Protein AF-F8PU40-F1 (afdb_monomer_lite)

Radius of gyration: 14.1 Å; chains: 1; bounding box: 30×28×40 Å

Organism: Serpula lacrymans var. lacrymans (strain S7.3) (NCBI:txid936435)

Structure (mmCIF, N/CA/C/O backbone):
data_AF-F8PU40-F1
#
_entry.id   AF-F8PU40-F1
#
loop_
_atom_site.group_PDB
_atom_site.id
_atom_site.type_symbol
_atom_site.label_atom_id
_atom_site.label_alt_id
_atom_site.label_comp_id
_atom_site.label_asym_id
_atom_site.label_entity_id
_atom_site.label_seq_id
_atom_site.pdbx_PDB_ins_code
_atom_site.Cartn_x
_atom_site.Cartn_y
_atom_site.Cartn_z
_atom_site.occupancy
_atom_site.B_iso_or_equiv
_atom_site.auth_seq_id
_atom_site.auth_comp_id
_atom_site.auth_asym_id
_atom_site.auth_atom_id
_atom_site.pdbx_PDB_model_num
ATOM 1 N N . MET A 1 1 ? -1.669 5.238 16.188 1.00 90.62 1 MET A N 1
ATOM 2 C CA . MET A 1 1 ? -3.016 5.825 16.354 1.00 90.62 1 MET A CA 1
ATOM 3 C C . MET A 1 1 ? -4.104 4.957 15.731 1.00 90.62 1 MET A C 1
ATOM 5 O O . MET A 1 1 ? -4.946 4.479 16.473 1.00 90.62 1 MET A O 1
ATOM 9 N N . TYR A 1 2 ? -4.036 4.638 14.430 1.00 93.06 2 TYR A N 1
ATOM 10 C CA . TYR A 1 2 ? -5.036 3.793 13.747 1.00 93.06 2 TYR A CA 1
ATOM 11 C C . TYR A 1 2 ? -5.326 2.466 14.471 1.00 93.06 2 TYR A C 1
ATOM 13 O O . TYR A 1 2 ? -6.467 2.168 14.801 1.00 93.06 2 TYR A O 1
ATOM 21 N N . ARG A 1 3 ? -4.270 1.731 14.862 1.00 93.00 3 ARG A N 1
ATOM 22 C CA . ARG A 1 3 ? -4.384 0.480 15.641 1.00 93.00 3 ARG A CA 1
ATOM 23 C C . ARG A 1 3 ? -5.215 0.627 16.918 1.00 93.00 3 ARG A C 1
ATOM 25 O O . ARG A 1 3 ? -5.901 -0.312 17.304 1.00 93.00 3 ARG A O 1
ATOM 32 N N . LEU A 1 4 ? -5.088 1.765 17.599 1.00 94.25 4 LEU A N 1
ATOM 33 C CA . LEU A 1 4 ? -5.790 2.040 18.849 1.00 94.25 4 LEU A CA 1
ATOM 34 C C . LEU A 1 4 ? -7.259 2.359 18.570 1.00 94.25 4 LEU A C 1
ATOM 36 O O . LEU A 1 4 ? -8.125 1.780 19.212 1.00 94.25 4 LEU A O 1
ATOM 40 N N . ALA A 1 5 ? -7.530 3.195 17.568 1.00 94.25 5 ALA A N 1
ATOM 41 C CA . ALA A 1 5 ? -8.887 3.522 17.149 1.00 94.25 5 ALA A CA 1
ATOM 42 C C . ALA A 1 5 ? -9.686 2.271 16.753 1.00 94.25 5 ALA A C 1
ATOM 44 O O . ALA A 1 5 ? -10.805 2.094 17.221 1.00 94.25 5 ALA A O 1
ATOM 45 N N . CYS A 1 6 ? -9.075 1.347 15.997 1.00 91.12 6 CYS A N 1
ATOM 46 C CA . CYS A 1 6 ? -9.700 0.063 15.665 1.00 91.12 6 CYS A CA 1
ATOM 47 C C . CYS A 1 6 ? -10.015 -0.776 16.909 1.00 91.12 6 CYS A C 1
ATOM 49 O O . CYS A 1 6 ? -11.075 -1.382 16.983 1.00 91.12 6 CYS A O 1
ATOM 51 N N . LYS A 1 7 ? -9.101 -0.823 17.887 1.00 93.38 7 LYS A N 1
ATOM 52 C CA . LYS A 1 7 ? -9.307 -1.594 19.123 1.00 93.38 7 LYS A CA 1
ATOM 53 C C . LYS A 1 7 ? -10.411 -1.021 20.006 1.00 93.38 7 LYS A C 1
ATOM 55 O O . LYS A 1 7 ? -11.056 -1.780 20.715 1.00 93.38 7 LYS A O 1
ATOM 60 N N . LEU A 1 8 ? -10.578 0.298 19.993 1.00 95.00 8 LEU A N 1
ATOM 61 C CA . LEU A 1 8 ? -11.554 1.005 20.819 1.00 95.00 8 LEU A CA 1
ATOM 62 C C . LEU A 1 8 ? -12.896 1.233 20.104 1.00 95.00 8 LEU A C 1
ATOM 64 O O . LEU A 1 8 ? -13.797 1.797 20.712 1.00 95.00 8 LEU A O 1
ATOM 68 N N . GLY A 1 9 ? -13.032 0.829 18.835 1.00 93.50 9 GLY A N 1
ATOM 69 C CA . GLY A 1 9 ? -14.246 1.065 18.045 1.00 93.50 9 GLY A CA 1
ATOM 70 C C . GLY A 1 9 ? -14.529 2.548 17.781 1.00 93.50 9 GLY A C 1
ATOM 71 O O . GLY A 1 9 ? -15.680 2.942 17.652 1.00 93.50 9 GLY A O 1
ATOM 72 N N . LEU A 1 10 ? -13.488 3.385 17.746 1.00 96.12 10 LEU A N 1
ATOM 73 C CA . LEU A 1 10 ? -13.622 4.830 17.552 1.00 96.12 10 LEU A CA 1
ATOM 74 C C . LEU A 1 10 ? -13.533 5.158 16.060 1.00 96.12 10 LEU A C 1
ATOM 76 O O . LEU A 1 10 ? -12.439 5.411 15.549 1.00 96.12 10 LEU A O 1
ATOM 80 N N . ASP A 1 11 ? -14.669 5.127 15.367 1.00 94.12 11 ASP A N 1
ATOM 81 C CA . ASP A 1 11 ? -14.719 5.254 13.906 1.00 94.12 11 ASP A CA 1
ATOM 82 C C . ASP A 1 11 ? -14.193 6.601 13.394 1.00 94.12 11 ASP A C 1
ATOM 84 O O . ASP A 1 11 ? -13.333 6.610 12.514 1.00 94.12 11 ASP A O 1
ATOM 88 N N . ASP A 1 12 ? -14.566 7.721 14.016 1.00 94.50 12 ASP A N 1
ATOM 89 C CA . ASP A 1 12 ? -14.045 9.039 13.621 1.00 94.50 12 ASP A CA 1
ATOM 90 C C . ASP A 1 12 ? -12.514 9.093 13.737 1.00 94.50 12 ASP A C 1
ATOM 92 O O . ASP A 1 12 ? -11.799 9.530 12.831 1.00 94.50 12 ASP A O 1
ATOM 96 N N . LEU A 1 13 ? -11.970 8.579 14.847 1.00 94.06 13 LEU A N 1
ATOM 97 C CA . LEU A 1 13 ? -10.526 8.546 15.074 1.00 94.06 13 LEU A CA 1
ATOM 98 C C . LEU A 1 13 ? -9.820 7.588 14.106 1.00 94.06 13 LEU A C 1
ATOM 100 O O . LEU A 1 13 ? -8.693 7.861 13.682 1.00 94.06 13 LEU A O 1
ATOM 104 N N . LYS A 1 14 ? -10.464 6.470 13.756 1.00 93.94 14 LYS A N 1
ATOM 105 C CA . LYS A 1 14 ? -9.975 5.512 12.759 1.00 93.94 14 LYS A CA 1
ATOM 106 C C . LYS A 1 14 ? -9.860 6.202 11.403 1.00 93.94 14 LYS A C 1
ATOM 108 O O . LYS A 1 14 ? -8.807 6.100 10.775 1.00 93.94 14 LYS A O 1
ATOM 113 N N . ASP A 1 15 ? -10.864 6.972 11.005 1.00 94.12 15 ASP A N 1
ATOM 114 C CA . ASP A 1 15 ? -10.886 7.676 9.725 1.00 94.12 15 ASP A CA 1
ATOM 115 C C . ASP A 1 15 ? -9.853 8.806 9.670 1.00 94.12 15 ASP A C 1
ATOM 117 O O . ASP A 1 15 ? -9.094 8.912 8.701 1.00 94.12 15 ASP A O 1
ATOM 121 N N . HIS A 1 16 ? -9.739 9.606 10.734 1.00 94.56 16 HIS A N 1
ATOM 122 C CA . HIS A 1 16 ? -8.692 10.625 10.845 1.00 94.56 16 HIS A CA 1
ATOM 123 C C . HIS A 1 16 ? -7.288 10.013 10.796 1.00 94.56 16 HIS 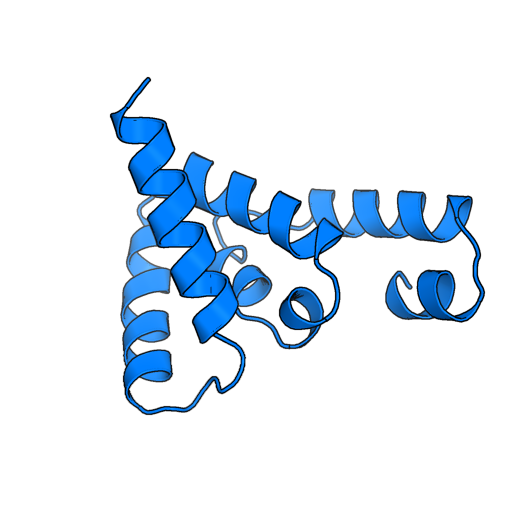A C 1
ATOM 125 O O . HIS A 1 16 ? -6.409 10.507 10.082 1.00 94.56 16 HIS A O 1
ATOM 131 N N . ALA A 1 17 ? -7.072 8.912 11.519 1.00 94.44 17 ALA A N 1
ATOM 132 C CA . ALA A 1 17 ? -5.795 8.215 11.505 1.00 94.44 17 ALA A CA 1
ATOM 133 C C . ALA A 1 17 ? -5.501 7.591 10.134 1.00 94.44 17 ALA A C 1
ATOM 135 O O . ALA A 1 17 ? -4.353 7.647 9.699 1.00 94.44 17 ALA A O 1
ATOM 136 N N . SER A 1 18 ? -6.515 7.056 9.444 1.00 93.25 18 SER A N 1
ATOM 137 C CA . SER A 1 18 ? -6.379 6.535 8.081 1.00 93.25 18 SER A CA 1
ATOM 138 C C . SER A 1 18 ? -5.905 7.631 7.140 1.00 93.25 18 SER A C 1
ATOM 140 O O . SER A 1 18 ? -4.869 7.478 6.508 1.00 93.25 18 SER A O 1
ATOM 142 N N . LYS A 1 19 ? -6.603 8.775 7.112 1.00 93.31 19 LYS A N 1
ATOM 143 C CA . LYS A 1 19 ? -6.255 9.919 6.252 1.00 93.31 19 LYS A CA 1
ATOM 144 C C . LYS A 1 19 ? -4.833 10.417 6.508 1.00 93.31 19 LYS A C 1
ATOM 146 O O . LYS A 1 19 ? -4.112 10.727 5.565 1.00 93.31 19 LYS A O 1
ATOM 151 N N . SER A 1 20 ? -4.413 10.451 7.774 1.00 93.81 20 SER A N 1
ATOM 152 C CA . SER A 1 20 ? -3.050 10.849 8.142 1.00 93.81 20 SER A CA 1
ATOM 153 C C . SER A 1 20 ? -1.982 9.832 7.721 1.00 93.81 20 SER A C 1
ATOM 155 O O . SER A 1 20 ? -0.859 10.231 7.419 1.00 93.81 20 SER A O 1
ATOM 157 N N . ILE A 1 21 ? -2.302 8.533 7.708 1.00 92.81 21 ILE A N 1
ATOM 158 C CA . ILE A 1 21 ? -1.419 7.506 7.135 1.00 92.81 21 ILE A CA 1
ATOM 159 C C . ILE A 1 21 ? -1.339 7.712 5.622 1.00 92.81 21 ILE A C 1
ATOM 161 O O . ILE A 1 21 ? -0.241 7.879 5.105 1.00 92.81 21 ILE A O 1
ATOM 165 N N . CYS A 1 22 ? -2.486 7.818 4.939 1.00 88.62 22 CYS A N 1
ATOM 166 C CA . CYS A 1 22 ? -2.558 8.036 3.491 1.00 88.62 22 CYS A CA 1
ATOM 167 C C . CYS A 1 22 ? -1.704 9.225 3.040 1.00 88.62 22 CYS A C 1
ATOM 169 O O . CYS A 1 22 ? -0.957 9.115 2.077 1.00 88.62 22 CYS A O 1
ATOM 171 N N . SER A 1 23 ? -1.767 10.352 3.758 1.00 92.00 23 SER A N 1
ATOM 172 C CA . SER A 1 23 ? -1.027 11.565 3.389 1.00 92.00 23 SER A CA 1
ATOM 173 C C . SER A 1 23 ? 0.497 11.429 3.496 1.00 92.00 23 SER A C 1
ATOM 175 O O . SER A 1 23 ? 1.216 12.333 3.084 1.00 92.00 23 SER A O 1
ATOM 177 N N . LYS A 1 24 ? 0.993 10.357 4.122 1.00 93.62 24 LYS A N 1
ATOM 178 C CA . LYS A 1 24 ? 2.424 10.084 4.324 1.00 93.62 24 LYS A CA 1
ATOM 179 C C . LYS A 1 24 ? 2.944 8.966 3.423 1.00 93.62 24 LYS A C 1
ATOM 181 O O . LYS A 1 24 ? 4.154 8.740 3.391 1.00 93.62 24 LYS A O 1
ATOM 186 N N . VAL A 1 25 ? 2.057 8.270 2.715 1.00 95.12 25 VAL A N 1
ATOM 187 C CA . VAL A 1 25 ? 2.440 7.264 1.726 1.00 95.12 25 VAL A CA 1
ATOM 188 C C . VAL A 1 25 ? 2.785 7.987 0.429 1.00 95.12 25 VAL A C 1
ATOM 190 O O . VAL A 1 25 ? 2.023 8.802 -0.084 1.00 95.12 25 VAL A O 1
ATOM 193 N N . THR A 1 26 ? 3.978 7.715 -0.077 1.00 94.62 26 THR A N 1
ATOM 194 C CA . THR A 1 26 ? 4.589 8.360 -1.239 1.00 94.62 26 THR A CA 1
ATOM 195 C C . THR A 1 26 ? 5.288 7.303 -2.088 1.00 94.62 26 THR A C 1
ATOM 197 O O . THR A 1 26 ? 5.590 6.210 -1.609 1.00 94.62 26 THR A O 1
ATOM 200 N N . LYS A 1 27 ? 5.661 7.640 -3.324 1.00 93.31 27 LYS A N 1
ATOM 201 C CA . LYS A 1 27 ? 6.454 6.746 -4.188 1.00 93.31 27 LYS A CA 1
ATOM 202 C C . LYS A 1 27 ? 7.778 6.258 -3.570 1.00 93.31 27 LYS A C 1
ATOM 204 O O . LYS A 1 27 ? 8.295 5.233 -3.993 1.00 93.31 27 LYS A O 1
ATOM 209 N N . TYR A 1 28 ? 8.310 6.957 -2.563 1.00 94.75 28 TYR A N 1
ATOM 210 C CA . TYR A 1 28 ? 9.578 6.613 -1.910 1.00 94.75 28 TYR A CA 1
ATOM 211 C C . TYR A 1 28 ? 9.444 5.559 -0.803 1.00 94.75 28 TYR A C 1
ATOM 213 O O . TYR A 1 28 ? 10.427 4.902 -0.477 1.00 94.75 28 TYR A O 1
ATOM 221 N N . ASN A 1 29 ? 8.259 5.405 -0.204 1.00 95.31 29 ASN A N 1
ATOM 222 C CA . ASN A 1 29 ? 8.029 4.469 0.904 1.00 95.31 29 ASN A CA 1
ATOM 223 C C . ASN A 1 29 ? 6.894 3.474 0.646 1.00 95.31 29 ASN A C 1
ATOM 225 O O . ASN A 1 29 ? 6.789 2.501 1.384 1.00 95.31 29 ASN A O 1
ATOM 229 N N . VAL A 1 30 ? 6.086 3.657 -0.403 1.00 95.56 30 VAL A N 1
ATOM 230 C CA . VAL A 1 30 ? 4.917 2.808 -0.678 1.00 95.56 30 VAL A CA 1
ATOM 231 C C . VAL A 1 30 ? 5.269 1.322 -0.770 1.00 95.56 30 VAL A C 1
ATOM 233 O O . VAL A 1 30 ? 4.527 0.493 -0.259 1.00 95.56 30 VAL A O 1
ATOM 236 N N . VAL A 1 31 ? 6.427 0.968 -1.336 1.00 95.19 31 VAL A N 1
ATOM 237 C CA . VAL A 1 31 ? 6.870 -0.434 -1.405 1.00 95.19 31 VAL A CA 1
ATOM 238 C C . VAL A 1 31 ? 7.135 -1.005 -0.009 1.00 95.19 31 VAL A C 1
ATOM 240 O O . VAL A 1 31 ? 6.776 -2.143 0.269 1.00 95.19 31 VAL A O 1
ATOM 243 N N . GLU A 1 32 ? 7.731 -0.241 0.901 1.00 94.62 32 GLU A N 1
ATOM 244 C CA . GLU A 1 32 ? 7.946 -0.709 2.275 1.00 94.62 32 GLU A CA 1
ATOM 245 C C . GLU A 1 32 ? 6.630 -0.805 3.056 1.00 94.62 32 GLU A C 1
ATOM 247 O O . GLU A 1 32 ? 6.393 -1.802 3.741 1.00 94.62 32 GLU A O 1
ATOM 252 N N . GLU A 1 33 ? 5.754 0.193 2.912 1.00 94.62 33 GLU A N 1
ATOM 253 C CA . GLU A 1 33 ? 4.463 0.248 3.606 1.00 94.62 33 GLU A CA 1
ATOM 254 C C . GLU A 1 33 ? 3.542 -0.907 3.180 1.00 94.62 33 GLU A C 1
ATOM 256 O O . GLU A 1 33 ? 3.082 -1.665 4.038 1.00 94.62 33 GLU A O 1
ATOM 261 N N . VAL A 1 34 ? 3.377 -1.134 1.869 1.00 94.19 34 VAL A N 1
ATOM 262 C CA . VAL A 1 34 ? 2.490 -2.174 1.310 1.00 94.19 34 VAL A CA 1
ATOM 263 C C . VAL A 1 34 ? 2.846 -3.575 1.819 1.00 94.19 34 VAL A C 1
ATOM 265 O O . VAL A 1 34 ? 1.961 -4.388 2.098 1.00 94.19 34 VAL A O 1
ATOM 268 N N . PHE A 1 35 ? 4.141 -3.864 1.971 1.00 92.56 35 PHE A N 1
ATOM 269 C CA . PHE A 1 35 ? 4.634 -5.154 2.463 1.00 92.56 35 PHE A CA 1
ATOM 270 C C . PHE A 1 35 ? 4.826 -5.201 3.986 1.00 92.56 35 PHE A C 1
ATOM 272 O O . PHE A 1 35 ? 5.320 -6.199 4.520 1.00 92.56 35 PHE A O 1
ATOM 279 N N . SER A 1 36 ? 4.431 -4.155 4.711 1.00 91.69 36 SER A N 1
ATOM 280 C CA . SER A 1 36 ? 4.601 -4.090 6.156 1.00 91.69 36 SER A CA 1
ATOM 281 C C . SER A 1 36 ? 3.649 -5.033 6.907 1.00 91.69 36 SER A C 1
ATOM 283 O O . SER A 1 36 ? 2.527 -5.338 6.495 1.00 91.69 36 SER A O 1
ATOM 285 N N . MET A 1 37 ? 4.072 -5.441 8.107 1.00 88.81 37 MET A N 1
ATOM 286 C CA . MET A 1 37 ? 3.221 -6.165 9.062 1.00 88.81 37 MET A CA 1
ATOM 287 C C . MET A 1 37 ? 1.998 -5.342 9.502 1.00 88.81 37 MET A C 1
ATOM 289 O O . MET A 1 37 ? 0.998 -5.895 9.958 1.00 88.81 37 MET A O 1
ATOM 293 N N . PHE A 1 38 ? 2.088 -4.012 9.455 1.00 90.38 38 PHE A N 1
ATOM 294 C CA . PHE A 1 38 ? 0.954 -3.158 9.780 1.00 90.38 38 PHE A CA 1
ATOM 295 C C . PHE A 1 38 ? -0.116 -3.307 8.700 1.00 90.38 38 PHE A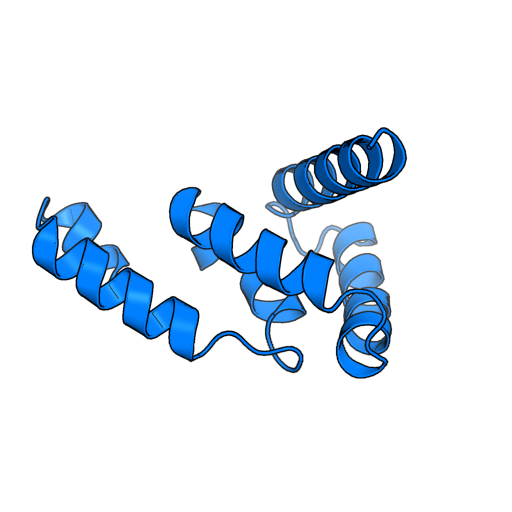 C 1
ATOM 297 O O . PHE A 1 38 ? -1.241 -3.701 9.005 1.00 90.38 38 PHE A O 1
ATOM 304 N N . THR A 1 39 ? 0.262 -3.100 7.446 1.00 90.50 39 THR A N 1
ATOM 305 C CA . THR A 1 39 ? -0.634 -3.167 6.294 1.00 90.50 39 THR A CA 1
ATOM 306 C C . THR A 1 39 ? -1.251 -4.548 6.109 1.00 90.50 39 THR A C 1
ATOM 308 O O . THR A 1 39 ? -2.444 -4.654 5.814 1.00 90.50 39 THR A O 1
ATOM 311 N N . SER A 1 40 ? -0.509 -5.623 6.396 1.00 88.69 40 SER A N 1
ATOM 312 C CA . SER A 1 40 ? -1.064 -6.982 6.347 1.00 88.69 40 SER A CA 1
ATOM 313 C C . SER A 1 40 ? -2.253 -7.198 7.296 1.00 88.69 40 SER A C 1
ATOM 315 O O . SER A 1 40 ? -3.111 -8.032 7.020 1.00 88.69 40 SER A O 1
ATOM 317 N N . ARG A 1 41 ? -2.347 -6.430 8.390 1.00 89.56 41 ARG A N 1
ATOM 318 C CA . ARG A 1 41 ? -3.408 -6.550 9.405 1.00 89.56 41 ARG A CA 1
ATOM 319 C C . ARG A 1 41 ? -4.605 -5.633 9.167 1.00 89.56 41 ARG A C 1
ATOM 321 O O . ARG A 1 41 ? -5.627 -5.815 9.826 1.00 89.56 41 ARG A O 1
ATOM 328 N N . TYR A 1 42 ? -4.488 -4.644 8.281 1.00 91.81 42 TYR A N 1
ATOM 329 C CA . TYR A 1 42 ? -5.514 -3.618 8.073 1.00 91.81 42 TYR A CA 1
ATOM 330 C C . TYR A 1 42 ? -5.882 -3.510 6.586 1.00 91.81 42 TYR A C 1
ATOM 332 O O . TYR A 1 42 ? -5.336 -2.664 5.877 1.00 91.81 42 TYR A O 1
ATOM 340 N N . PRO A 1 43 ? -6.846 -4.324 6.107 1.00 89.50 43 PRO A N 1
ATOM 341 C CA . PRO A 1 43 ? -7.207 -4.399 4.690 1.00 89.50 43 PRO A CA 1
ATOM 342 C C . PRO A 1 43 ? -7.579 -3.058 4.046 1.00 89.50 43 PRO A C 1
ATOM 344 O O . PRO A 1 43 ? -7.253 -2.835 2.885 1.00 89.50 43 PRO A O 1
ATOM 347 N N . ALA A 1 44 ? -8.219 -2.151 4.793 1.00 90.12 44 ALA A N 1
ATOM 348 C CA . ALA A 1 44 ? -8.586 -0.824 4.295 1.00 90.12 44 ALA A CA 1
ATOM 349 C C . ALA A 1 44 ? -7.359 0.055 3.995 1.00 90.12 44 ALA A C 1
ATOM 351 O O . ALA A 1 44 ? -7.322 0.738 2.974 1.00 90.12 44 ALA A O 1
ATOM 352 N N . ILE A 1 45 ? -6.338 0.001 4.857 1.00 93.25 45 ILE A N 1
ATOM 353 C CA . ILE A 1 45 ? -5.062 0.686 4.620 1.00 93.25 45 ILE A CA 1
ATOM 354 C C . ILE A 1 45 ? -4.367 0.059 3.414 1.00 93.25 45 ILE A C 1
ATOM 356 O O . ILE A 1 45 ? -3.962 0.768 2.500 1.00 93.25 45 ILE A O 1
ATOM 360 N N . ARG A 1 46 ? -4.322 -1.275 3.366 1.00 92.12 46 ARG A N 1
ATOM 361 C CA . ARG A 1 46 ? -3.701 -2.016 2.268 1.00 92.12 46 ARG A CA 1
ATOM 362 C C . ARG A 1 46 ? -4.290 -1.685 0.907 1.00 92.12 46 ARG A C 1
ATOM 364 O O . ARG A 1 46 ? -3.526 -1.479 -0.022 1.00 92.12 46 ARG A O 1
ATOM 371 N N . ALA A 1 47 ? -5.615 -1.626 0.783 1.00 90.38 47 ALA A N 1
ATOM 372 C CA . ALA A 1 47 ? -6.266 -1.274 -0.479 1.00 90.38 47 ALA A CA 1
ATOM 373 C C . ALA A 1 47 ? -5.844 0.125 -0.962 1.00 90.38 47 ALA A C 1
ATOM 375 O O . ALA A 1 47 ? -5.564 0.326 -2.141 1.00 90.38 47 ALA A O 1
ATOM 376 N N . MET A 1 48 ? -5.739 1.081 -0.038 1.00 91.62 48 MET A N 1
ATOM 377 C CA . MET A 1 48 ? -5.294 2.438 -0.344 1.00 91.62 48 MET A CA 1
ATOM 378 C C . MET A 1 48 ? -3.818 2.484 -0.760 1.00 91.62 48 MET A C 1
ATOM 380 O O . MET A 1 48 ? -3.494 3.114 -1.765 1.00 91.62 48 MET A O 1
ATOM 384 N N . GLU A 1 49 ? -2.938 1.794 -0.035 1.00 94.06 49 GLU A N 1
ATOM 385 C CA . GLU A 1 49 ? -1.508 1.747 -0.357 1.00 94.06 49 GLU A CA 1
ATOM 386 C C . GLU A 1 49 ? -1.237 1.018 -1.677 1.00 94.06 49 GLU A C 1
ATOM 388 O O . GLU A 1 49 ? -0.412 1.479 -2.464 1.00 94.06 49 GLU A O 1
ATOM 393 N N . LEU A 1 50 ? -1.966 -0.071 -1.960 1.00 92.00 50 LEU A N 1
ATOM 394 C CA . LEU A 1 50 ? -1.892 -0.773 -3.245 1.00 92.00 50 LEU A CA 1
ATOM 395 C C . LEU A 1 50 ? -2.257 0.153 -4.401 1.00 92.00 50 LEU A C 1
ATOM 397 O O . LEU A 1 50 ? -1.540 0.180 -5.393 1.00 92.00 50 LEU A O 1
ATOM 401 N N . ARG A 1 51 ? -3.323 0.948 -4.267 1.00 91.38 51 ARG A N 1
ATOM 402 C CA . ARG A 1 51 ? -3.703 1.903 -5.311 1.00 91.38 51 ARG A CA 1
ATOM 403 C C . ARG A 1 51 ? -2.573 2.893 -5.606 1.00 91.38 51 ARG A C 1
ATOM 405 O O . ARG A 1 51 ? -2.226 3.080 -6.765 1.00 91.38 51 ARG A O 1
ATOM 412 N N . ILE A 1 52 ? -1.942 3.452 -4.570 1.00 92.31 52 ILE A N 1
ATOM 413 C CA . ILE A 1 52 ? -0.792 4.360 -4.738 1.00 92.31 52 ILE A CA 1
ATOM 414 C C . ILE A 1 52 ? 0.388 3.634 -5.401 1.00 92.31 52 ILE A C 1
ATOM 416 O O . ILE A 1 52 ? 1.070 4.218 -6.245 1.00 92.31 52 ILE A O 1
ATOM 420 N N . LEU A 1 53 ? 0.640 2.372 -5.033 1.00 93.06 53 LEU A N 1
ATOM 421 C CA . LEU A 1 53 ? 1.697 1.561 -5.637 1.00 93.06 53 LEU A CA 1
ATOM 422 C C . LEU A 1 53 ? 1.462 1.370 -7.138 1.00 93.06 53 LEU A C 1
ATOM 424 O O . LEU A 1 53 ? 2.389 1.586 -7.913 1.00 93.06 53 LEU A O 1
ATOM 428 N N . ILE A 1 54 ? 0.243 0.991 -7.534 1.00 90.81 54 ILE A N 1
ATOM 429 C CA . ILE A 1 54 ? -0.140 0.771 -8.935 1.00 90.81 54 ILE A CA 1
ATOM 430 C C . ILE A 1 54 ? -0.045 2.079 -9.730 1.00 90.81 54 ILE A C 1
ATOM 432 O O . ILE A 1 54 ? 0.642 2.121 -10.747 1.00 90.81 54 ILE A O 1
ATOM 436 N N . GLU A 1 55 ? -0.595 3.181 -9.210 1.00 91.25 55 GLU A N 1
ATOM 437 C CA . GLU A 1 55 ? -0.505 4.515 -9.833 1.00 91.25 55 GLU A CA 1
ATOM 438 C C . GLU A 1 55 ? 0.949 4.973 -10.066 1.00 91.25 55 GLU A C 1
ATOM 440 O O . GLU A 1 55 ? 1.231 5.734 -10.991 1.00 91.25 55 GLU A O 1
ATOM 445 N N . ASN A 1 56 ? 1.892 4.508 -9.238 1.00 91.94 56 ASN A N 1
ATOM 446 C CA . ASN A 1 56 ? 3.308 4.870 -9.311 1.00 91.94 56 ASN A CA 1
ATOM 447 C C . ASN A 1 56 ? 4.205 3.726 -9.811 1.00 91.94 56 ASN A C 1
ATOM 449 O O . ASN A 1 56 ? 5.431 3.850 -9.724 1.00 91.94 56 ASN A O 1
ATOM 453 N N . VAL A 1 57 ? 3.646 2.636 -10.350 1.00 89.25 57 VAL A N 1
ATOM 454 C CA . VAL A 1 57 ? 4.416 1.426 -10.698 1.00 89.25 57 VAL A CA 1
ATOM 455 C C . VAL A 1 57 ? 5.514 1.708 -11.727 1.00 89.25 57 VAL A C 1
ATOM 457 O O . VAL A 1 57 ? 6.605 1.154 -11.639 1.00 89.25 57 VAL A O 1
ATOM 460 N N . ASN A 1 58 ? 5.265 2.649 -12.642 1.00 89.38 58 ASN A N 1
ATOM 461 C CA . ASN A 1 58 ? 6.211 3.062 -13.681 1.00 89.38 58 ASN A CA 1
ATOM 462 C C . ASN A 1 58 ? 7.282 4.050 -13.184 1.00 89.38 58 ASN A C 1
ATOM 464 O O . ASN A 1 58 ? 8.164 4.441 -13.949 1.00 89.38 58 ASN A O 1
ATOM 468 N N . SER A 1 59 ? 7.214 4.494 -11.924 1.00 94.19 59 SER A N 1
ATOM 469 C CA . SER A 1 59 ? 8.228 5.392 -11.374 1.00 94.19 59 SER A CA 1
ATOM 470 C C . SER A 1 59 ? 9.539 4.635 -11.100 1.00 94.19 59 SER A C 1
ATOM 472 O O . SER A 1 59 ? 9.508 3.498 -10.604 1.00 94.19 59 SER A O 1
ATOM 474 N N . PRO A 1 60 ? 10.708 5.242 -11.385 1.00 94.06 60 PRO A N 1
ATOM 475 C CA . PRO A 1 60 ? 12.003 4.622 -11.106 1.00 94.06 60 PRO A CA 1
ATOM 476 C C . PRO A 1 60 ? 12.185 4.262 -9.628 1.00 94.06 60 PRO A C 1
ATOM 478 O O . PRO A 1 60 ? 12.782 3.234 -9.302 1.00 94.06 60 PRO A O 1
ATOM 481 N N . GLU A 1 61 ? 11.654 5.084 -8.723 1.00 94.94 61 GLU A N 1
ATOM 482 C CA . GLU A 1 61 ? 11.762 4.870 -7.280 1.00 94.94 61 GLU A CA 1
ATOM 483 C C . GLU A 1 61 ? 10.997 3.623 -6.830 1.00 94.94 61 GLU A C 1
ATOM 485 O O . GLU A 1 61 ? 11.538 2.806 -6.088 1.00 94.94 61 GLU A O 1
ATOM 490 N N . VAL A 1 62 ? 9.782 3.414 -7.346 1.00 94.38 62 VAL A N 1
ATOM 491 C CA . VAL A 1 62 ? 8.999 2.207 -7.047 1.00 94.38 62 VAL A CA 1
ATOM 492 C C . VAL A 1 62 ? 9.638 0.976 -7.682 1.00 94.38 62 VAL A C 1
ATOM 494 O O . VAL A 1 62 ? 9.842 -0.029 -7.002 1.00 94.38 62 VAL A O 1
ATOM 497 N N . THR A 1 63 ? 10.017 1.054 -8.960 1.00 92.12 63 THR A N 1
ATOM 498 C CA . THR A 1 63 ? 10.603 -0.089 -9.681 1.00 92.12 63 THR A CA 1
ATOM 499 C C . THR A 1 63 ? 11.907 -0.559 -9.028 1.00 92.12 63 THR A C 1
ATOM 501 O O . THR A 1 63 ? 12.110 -1.758 -8.822 1.00 92.12 63 THR A O 1
ATOM 504 N N . SER A 1 64 ? 12.779 0.378 -8.643 1.00 94.38 64 SER A N 1
ATOM 505 C CA . SER A 1 64 ? 14.046 0.058 -7.972 1.00 94.38 64 SER A CA 1
ATOM 506 C C . SER A 1 64 ? 13.858 -0.518 -6.566 1.00 94.38 64 SER A C 1
ATOM 508 O O . SER A 1 64 ? 14.648 -1.370 -6.166 1.00 94.38 64 SER A O 1
ATOM 510 N N . ALA A 1 65 ? 12.808 -0.122 -5.839 1.00 94.81 65 ALA A N 1
ATOM 511 C CA . ALA A 1 65 ? 12.486 -0.670 -4.522 1.00 94.81 65 ALA A CA 1
ATOM 512 C C . ALA A 1 65 ? 11.791 -2.046 -4.586 1.00 94.81 65 ALA A C 1
ATOM 514 O O . ALA A 1 65 ? 11.991 -2.883 -3.701 1.00 94.81 65 ALA A O 1
ATOM 515 N N . LEU A 1 66 ? 11.010 -2.326 -5.637 1.00 92.31 66 LEU A N 1
ATOM 516 C CA . LEU A 1 66 ? 10.317 -3.610 -5.809 1.00 92.31 66 LEU A CA 1
ATOM 517 C C . LEU A 1 66 ? 11.284 -4.785 -6.007 1.00 92.31 66 LEU A C 1
ATOM 519 O O . LEU A 1 66 ? 11.072 -5.853 -5.435 1.00 92.31 66 LEU A O 1
ATOM 523 N N . LEU A 1 67 ? 12.368 -4.596 -6.765 1.00 89.56 67 LEU A N 1
ATOM 524 C CA . LEU A 1 67 ? 13.355 -5.649 -7.045 1.00 89.56 67 LEU A CA 1
ATOM 525 C C . LEU A 1 67 ? 13.976 -6.286 -5.779 1.00 89.56 67 LEU A C 1
ATOM 527 O O . LEU A 1 67 ? 13.881 -7.512 -5.609 1.00 89.56 67 LEU A O 1
ATOM 531 N N . PRO A 1 68 ? 14.591 -5.519 -4.854 1.00 93.19 68 PRO A N 1
ATOM 532 C CA . PRO A 1 68 ? 15.119 -6.085 -3.617 1.00 93.19 68 PRO A CA 1
ATOM 533 C C . PRO A 1 68 ? 14.002 -6.619 -2.712 1.00 93.19 68 PRO A C 1
ATOM 535 O O . PRO A 1 68 ? 14.204 -7.628 -2.030 1.00 93.19 68 PRO A O 1
ATOM 538 N N . LYS A 1 69 ? 12.806 -6.009 -2.738 1.00 93.19 69 LYS A N 1
ATOM 539 C CA . LYS A 1 69 ? 11.655 -6.482 -1.961 1.00 93.19 69 LYS A CA 1
ATOM 540 C C . LYS A 1 69 ? 11.204 -7.874 -2.404 1.00 93.19 69 LYS A C 1
ATOM 542 O O . LYS A 1 69 ? 11.066 -8.758 -1.564 1.00 93.19 69 LYS A O 1
ATOM 547 N N . PHE A 1 70 ? 11.052 -8.105 -3.706 1.00 90.56 70 PHE A N 1
ATOM 548 C CA . PHE A 1 70 ? 10.700 -9.417 -4.257 1.00 90.56 70 PHE A CA 1
ATOM 549 C C . PHE A 1 70 ? 11.773 -10.468 -3.990 1.00 90.56 70 PHE A C 1
ATOM 551 O O . PHE A 1 70 ? 11.445 -11.609 -3.673 1.00 90.56 70 PHE A O 1
ATOM 558 N N . SER A 1 71 ? 13.047 -10.077 -4.013 1.00 91.25 71 SER A N 1
ATOM 559 C CA . SER A 1 71 ? 14.137 -10.974 -3.618 1.00 91.25 71 SER A CA 1
ATOM 560 C C . SER A 1 71 ? 14.018 -11.409 -2.150 1.00 91.25 71 SER A C 1
ATOM 562 O O . SER A 1 71 ? 14.257 -12.569 -1.828 1.00 91.25 71 SER A O 1
ATOM 564 N N . SER A 1 72 ? 13.614 -10.502 -1.255 1.00 89.19 72 SER A N 1
ATOM 565 C CA . SER A 1 72 ? 13.354 -10.815 0.158 1.00 89.19 72 SER A CA 1
ATOM 566 C C . SER A 1 72 ? 12.126 -11.707 0.347 1.00 89.19 72 SER A C 1
ATOM 568 O O . SER A 1 72 ? 12.159 -12.658 1.127 1.00 89.19 72 SER A O 1
ATOM 570 N N . ILE A 1 73 ? 11.071 -11.472 -0.434 1.00 89.19 73 ILE A N 1
ATOM 571 C CA . ILE A 1 73 ? 9.890 -12.338 -0.459 1.00 89.19 73 ILE A CA 1
ATOM 572 C C . ILE A 1 73 ? 10.251 -13.759 -0.903 1.00 89.19 73 ILE A C 1
ATOM 574 O O . ILE A 1 73 ? 9.866 -14.715 -0.234 1.00 89.19 73 ILE A O 1
ATOM 578 N N . ALA A 1 74 ? 11.015 -13.908 -1.986 1.00 88.00 74 ALA A N 1
ATOM 579 C CA . ALA A 1 74 ? 11.400 -15.214 -2.521 1.00 88.00 74 ALA A CA 1
ATOM 580 C C . ALA A 1 74 ? 12.238 -16.043 -1.532 1.00 88.00 74 ALA A C 1
ATOM 582 O O . ALA A 1 74 ? 12.159 -17.268 -1.538 1.00 88.00 74 ALA A O 1
ATOM 583 N N . ARG A 1 75 ? 13.004 -15.387 -0.649 1.00 90.62 75 ARG A N 1
ATOM 584 C CA . ARG A 1 75 ? 13.731 -16.051 0.446 1.00 90.62 75 ARG A CA 1
ATOM 585 C C . ARG A 1 75 ? 12.840 -16.485 1.613 1.00 90.62 75 ARG A C 1
ATOM 587 O O . ARG A 1 75 ? 13.295 -17.247 2.458 1.00 90.62 75 ARG A O 1
ATOM 594 N N . GLY A 1 76 ? 11.592 -16.021 1.662 1.00 85.94 76 GLY A N 1
ATOM 595 C CA . GLY A 1 76 ? 10.658 -16.303 2.752 1.00 85.94 76 GLY A CA 1
ATOM 596 C C . GLY A 1 76 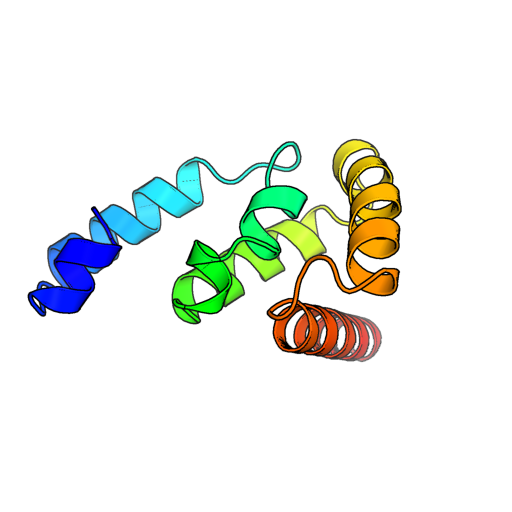? 10.747 -15.326 3.927 1.00 85.94 76 GLY A C 1
ATOM 597 O O . GLY A 1 76 ? 10.147 -15.584 4.968 1.00 85.94 76 GLY A O 1
ATOM 598 N N . ASP A 1 77 ? 11.432 -14.188 3.772 1.00 86.00 77 ASP A N 1
ATOM 599 C CA . ASP A 1 77 ? 11.628 -13.210 4.856 1.00 86.00 77 ASP A CA 1
ATOM 600 C C . ASP A 1 77 ? 10.309 -12.515 5.274 1.00 86.00 77 ASP A C 1
ATOM 602 O O . ASP A 1 77 ? 10.212 -11.916 6.346 1.00 86.00 77 ASP A O 1
ATOM 606 N N . LEU A 1 78 ? 9.280 -12.570 4.419 1.00 83.81 78 LEU A N 1
ATOM 607 C CA . LEU A 1 78 ? 8.005 -11.863 4.570 1.00 83.81 78 LEU A CA 1
ATOM 608 C C . LEU A 1 78 ? 6.824 -12.850 4.526 1.00 83.81 78 LEU A C 1
ATOM 610 O O . LEU A 1 78 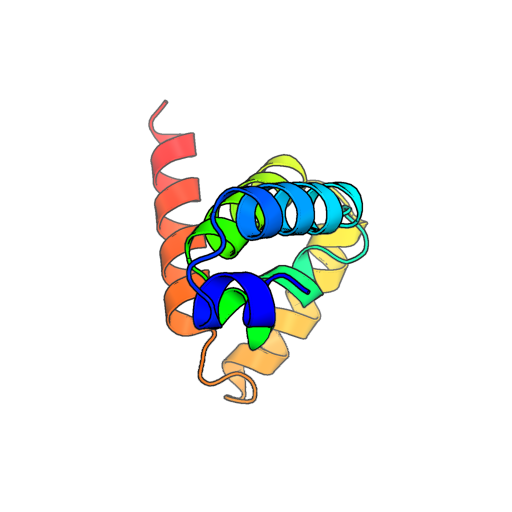? 6.164 -12.970 3.495 1.00 83.81 78 LEU A O 1
ATOM 614 N N . PRO A 1 79 ? 6.476 -13.526 5.634 1.00 79.88 79 PRO A N 1
ATOM 615 C CA . PRO A 1 79 ? 5.423 -14.551 5.642 1.00 79.88 79 PRO A CA 1
ATOM 616 C C . PRO A 1 79 ? 4.019 -14.009 5.313 1.00 79.88 79 PRO A C 1
ATOM 618 O O . PRO A 1 79 ? 3.117 -14.773 4.986 1.00 79.88 79 PRO A O 1
ATOM 621 N N . HIS A 1 80 ? 3.821 -12.690 5.375 1.00 81.06 80 HIS A N 1
ATOM 622 C CA . HIS A 1 80 ? 2.537 -12.029 5.115 1.00 81.06 80 HIS A CA 1
ATOM 623 C C . HIS A 1 80 ? 2.397 -11.465 3.693 1.00 81.06 80 HIS A C 1
ATOM 625 O O . HIS A 1 80 ? 1.391 -10.828 3.386 1.00 81.06 80 HIS A O 1
ATOM 631 N N . CYS A 1 81 ? 3.390 -11.663 2.820 1.00 85.06 81 CYS A N 1
ATOM 632 C CA . CYS A 1 81 ? 3.405 -11.034 1.497 1.00 85.06 81 CYS A CA 1
ATOM 633 C C . CYS A 1 81 ? 2.480 -11.700 0.468 1.00 85.06 81 CYS A C 1
ATOM 635 O O . CYS A 1 81 ? 2.129 -11.059 -0.519 1.00 85.06 81 CYS A O 1
ATOM 637 N N . ALA A 1 82 ? 2.074 -12.958 0.680 1.00 85.00 82 ALA A N 1
ATOM 638 C CA . ALA A 1 82 ? 1.317 -13.725 -0.311 1.00 85.00 82 ALA A CA 1
ATOM 639 C C . ALA A 1 82 ? -0.013 -13.048 -0.681 1.00 85.00 82 ALA A C 1
ATOM 641 O O . ALA A 1 82 ? -0.356 -12.948 -1.859 1.00 85.00 82 ALA A O 1
ATOM 642 N N . GLU A 1 83 ? -0.738 -12.525 0.313 1.00 83.56 83 GLU A N 1
ATOM 643 C CA . GLU A 1 83 ? -1.994 -11.803 0.083 1.00 83.56 83 GLU A CA 1
ATOM 644 C C . GLU A 1 83 ? -1.763 -10.510 -0.713 1.00 83.56 83 GLU A C 1
ATOM 646 O O . GLU A 1 83 ? -2.517 -10.202 -1.634 1.00 83.56 83 GLU A O 1
ATOM 651 N N . VAL A 1 84 ? -0.694 -9.778 -0.391 1.00 86.12 84 VAL A N 1
ATOM 652 C CA . VAL A 1 84 ? -0.319 -8.539 -1.080 1.00 86.12 84 VAL A CA 1
ATOM 653 C C . VAL A 1 84 ? 0.034 -8.818 -2.541 1.00 86.12 84 VAL A C 1
ATOM 655 O O . VAL A 1 84 ? -0.503 -8.163 -3.428 1.00 86.12 84 VAL A O 1
ATOM 658 N N . LEU A 1 85 ? 0.874 -9.823 -2.806 1.00 87.25 85 LEU A N 1
ATOM 659 C CA . LEU A 1 85 ? 1.239 -10.223 -4.168 1.00 87.25 85 LEU A CA 1
ATOM 660 C C . LEU A 1 85 ? 0.023 -10.667 -4.980 1.00 87.25 85 LEU A C 1
ATOM 662 O O . LEU A 1 85 ? -0.134 -10.245 -6.121 1.00 87.25 85 LEU A O 1
ATOM 666 N N . THR A 1 86 ? -0.855 -11.475 -4.380 1.00 87.75 86 THR A N 1
ATOM 667 C CA . THR A 1 86 ? -2.093 -11.922 -5.032 1.00 87.75 86 THR A CA 1
ATOM 668 C C . THR A 1 86 ? -2.944 -10.724 -5.444 1.00 87.75 86 THR A C 1
ATOM 670 O O . THR A 1 86 ? -3.424 -10.672 -6.571 1.00 87.75 86 THR A O 1
ATOM 673 N N . ARG A 1 87 ? -3.091 -9.727 -4.562 1.00 84.19 87 ARG A N 1
ATOM 674 C CA . ARG A 1 87 ? -3.830 -8.497 -4.871 1.00 84.19 87 ARG A CA 1
ATOM 675 C C . ARG A 1 87 ? -3.177 -7.700 -5.993 1.00 84.19 87 ARG A C 1
ATOM 677 O O . ARG A 1 87 ? -3.884 -7.319 -6.909 1.00 84.19 87 ARG A O 1
ATOM 684 N N . ILE A 1 88 ? -1.856 -7.517 -5.970 1.00 85.50 88 ILE A N 1
ATOM 685 C CA . ILE A 1 88 ? -1.141 -6.811 -7.048 1.00 85.50 88 ILE A CA 1
ATOM 686 C C . ILE A 1 88 ? -1.407 -7.484 -8.402 1.00 85.50 88 ILE A C 1
ATOM 688 O O . ILE A 1 88 ? -1.712 -6.801 -9.372 1.00 85.50 88 ILE A O 1
ATOM 692 N N . VAL A 1 89 ? -1.325 -8.817 -8.470 1.00 86.19 89 VAL A N 1
ATOM 693 C CA . VAL A 1 89 ? -1.564 -9.564 -9.716 1.00 86.19 89 VAL A CA 1
ATOM 694 C C . VAL A 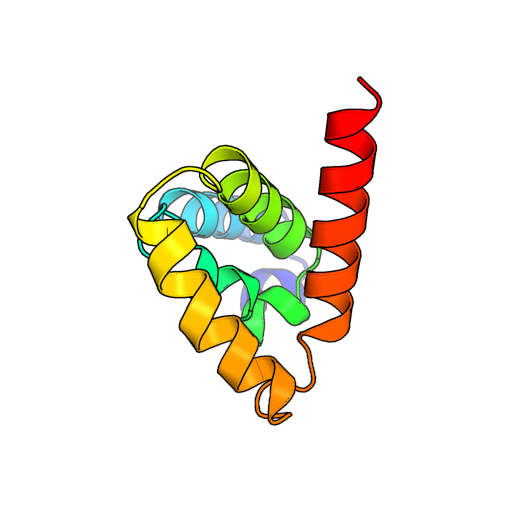1 89 ? -3.004 -9.406 -10.207 1.00 86.19 89 VAL A C 1
ATOM 696 O O . VAL A 1 89 ? -3.204 -9.221 -11.404 1.00 86.19 89 VAL A O 1
ATOM 699 N N . LEU A 1 90 ? -3.991 -9.466 -9.308 1.00 86.00 90 LEU A N 1
ATOM 700 C CA . LEU A 1 90 ? -5.402 -9.288 -9.666 1.00 86.00 90 LEU A CA 1
ATOM 701 C C . LEU A 1 90 ? -5.686 -7.868 -10.179 1.00 86.00 90 LEU A C 1
ATOM 703 O O . LEU A 1 90 ? -6.268 -7.724 -11.246 1.00 86.00 90 LEU A O 1
ATOM 707 N N . GLU A 1 91 ? -5.203 -6.835 -9.486 1.00 82.06 91 GLU A N 1
ATOM 708 C CA . GLU A 1 91 ? -5.415 -5.434 -9.891 1.00 82.06 91 GLU A CA 1
ATOM 709 C C . GLU A 1 91 ? -4.753 -5.124 -11.247 1.00 82.06 91 GLU A C 1
ATOM 711 O O . GLU A 1 91 ? -5.347 -4.468 -12.098 1.00 82.06 91 GLU A O 1
ATOM 716 N N . LEU A 1 92 ? -3.547 -5.653 -11.500 1.00 78.88 92 LEU A N 1
ATOM 717 C CA . LEU A 1 92 ? -2.878 -5.506 -12.800 1.00 78.88 92 LEU A CA 1
ATOM 718 C C . LEU A 1 92 ? -3.587 -6.271 -13.928 1.00 78.88 92 LEU A C 1
ATOM 720 O O . LEU A 1 92 ? -3.516 -5.859 -15.087 1.00 78.88 92 LEU A O 1
ATOM 724 N N . ALA A 1 93 ? -4.227 -7.401 -13.617 1.00 81.06 93 ALA A N 1
ATOM 725 C CA . ALA A 1 93 ? -5.014 -8.153 -14.591 1.00 81.06 93 ALA A CA 1
ATOM 726 C C . ALA A 1 93 ? -6.291 -7.392 -14.980 1.00 81.06 93 ALA A C 1
ATOM 728 O O . ALA A 1 93 ? -6.639 -7.366 -16.160 1.00 81.06 93 ALA A O 1
ATOM 729 N N . ASP A 1 94 ? -6.927 -6.729 -14.012 1.00 78.19 94 ASP A N 1
ATOM 730 C CA . ASP A 1 94 ? -8.120 -5.912 -14.233 1.00 78.19 94 ASP A CA 1
ATOM 731 C C . ASP A 1 94 ? -7.796 -4.619 -15.007 1.00 78.19 94 ASP A C 1
ATOM 733 O O . ASP A 1 94 ? -8.525 -4.256 -15.929 1.00 78.19 94 ASP A O 1
ATOM 737 N N . GLU A 1 95 ? -6.661 -3.962 -14.727 1.00 63.75 95 GLU A N 1
ATOM 738 C CA . GLU A 1 95 ? -6.215 -2.760 -15.460 1.00 63.75 95 GLU A CA 1
ATOM 739 C C . GLU A 1 95 ? -5.926 -3.044 -16.946 1.00 63.75 95 GLU A C 1
ATOM 741 O O . GLU A 1 95 ? -6.101 -2.178 -17.798 1.00 63.75 95 GLU A O 1
ATOM 746 N N . LYS A 1 96 ? -5.513 -4.271 -17.286 1.00 56.88 96 LYS A N 1
ATOM 747 C CA . LYS A 1 96 ? -5.275 -4.707 -18.675 1.00 56.88 96 LYS A CA 1
ATOM 748 C C . LYS A 1 96 ? -6.558 -5.069 -19.432 1.00 56.88 96 LYS A C 1
ATOM 750 O O . LYS A 1 96 ? -6.496 -5.227 -20.652 1.00 56.88 96 LYS A O 1
ATOM 755 N N . ALA A 1 97 ? -7.671 -5.263 -18.727 1.00 53.69 97 ALA A N 1
ATOM 756 C CA . ALA A 1 97 ? -8.959 -5.660 -19.295 1.00 53.69 97 ALA A CA 1
ATOM 757 C C . ALA A 1 97 ? -9.906 -4.472 -19.571 1.00 53.69 97 ALA A C 1
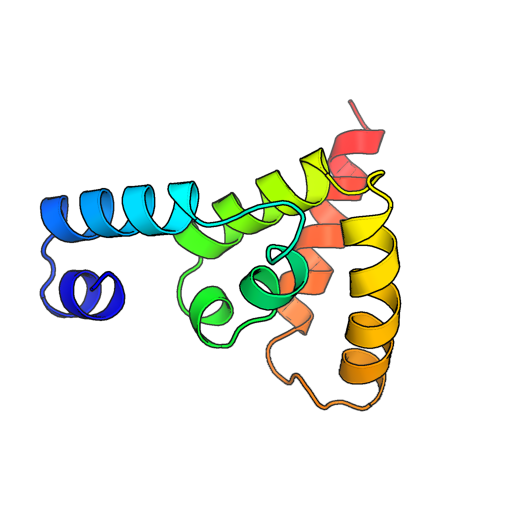ATOM 759 O O . ALA A 1 97 ? -10.971 -4.684 -20.154 1.00 53.69 97 ALA A O 1
ATOM 760 N N . SER A 1 98 ? -9.520 -3.259 -19.160 1.00 47.38 98 SER A N 1
ATOM 761 C CA . SER A 1 98 ? -10.264 -1.994 -19.287 1.00 47.38 98 SER A CA 1
ATOM 762 C C . SER A 1 98 ? -9.659 -1.109 -20.379 1.00 47.38 98 SER A C 1
ATOM 764 O O . SER A 1 98 ? -10.434 -0.448 -21.107 1.00 47.38 98 SER A O 1
#

pLDDT: mean 89.35, std 8.17, range [47.38, 96.12]

Sequence (98 aa):
MYRLACKLGLDDLKDHASKSICSKVTKYNVVEEVFSMFTSRYPAIRAMELRILIENVNSPEVTSALLPKFSSIARGDLPHCAEVLTRIVLELADEKAS

Foldseek 3Di:
DLVVCVVVVPVVVNVVVLVVVLVPQDLQCLLVVLLDPVCLVPVVSNVSSLVRLVVCVPPPNSVVSVVVVVVCVVVVVRVSCPVSVVVNVVVVVVVVVD

Secondary structure (DSSP, 8-state):
-HHHHHHHT-HHHHHHHHHHHHTT--TTTHHHHHTSHHHHH-HHHHHHHHHHHHHTTTSHHHHHHHHHHHHHHHTT--TTHHHHHHHHHHHHHHHT--